Protein AF-A0A838SXN2-F1 (afdb_monomer_lite)

Foldseek 3Di:
DLVVVCVVQVWDWDDWDDDPPDIDIDTDGPPVCVVVCVVCVCVVPVNPDDDDDDDPDDDDDDDDDDDDDDPDQDVVPVVSNCVVVVVVD

Secondary structure (DSSP, 8-state):
-HHHHHHHTT-EE---EEETTEEE--EE--HHHHHHHHHHHHHHHTT------------PPPSSPPP---SS--TTSHHHHHHHHHTT-

pLDDT: mean 89.55, std 6.69, range [49.66, 95.25]

Sequence (89 aa):
PVLPVLTQLQAVLQAPVMQGSSCTLEGGIPAARVHELQRRLPALTRGDGVLESALAGYQPVRGTIPIRARTDHNPLDRRGYLRQVLRRA

Radius of gyration: 20.11 Å; chains: 1; bounding box: 33×31×60 Å

Structure (mmCIF, N/CA/C/O backbone):
data_AF-A0A838SXN2-F1
#
_entry.id   AF-A0A838SXN2-F1
#
loop_
_atom_site.group_PDB
_atom_site.id
_atom_site.type_symbol
_atom_site.label_atom_id
_atom_site.label_alt_id
_atom_site.label_comp_id
_atom_site.label_asym_id
_atom_site.label_entity_id
_atom_site.label_seq_id
_atom_site.pdbx_PDB_ins_code
_atom_site.Cartn_x
_atom_site.Cartn_y
_atom_site.Cartn_z
_atom_site.occupancy
_atom_site.B_iso_or_equiv
_atom_site.auth_seq_id
_atom_site.auth_comp_id
_atom_site.auth_asym_id
_atom_site.auth_atom_id
_atom_site.pdbx_PDB_model_num
ATOM 1 N N . PRO A 1 1 ? -13.036 -6.803 11.810 1.00 73.94 1 PRO A N 1
ATOM 2 C CA . PRO A 1 1 ? -13.039 -7.081 10.347 1.00 73.94 1 PRO A CA 1
ATOM 3 C C . PRO A 1 1 ? -11.782 -6.596 9.597 1.00 73.94 1 PRO A C 1
ATOM 5 O O . PRO A 1 1 ? -11.425 -7.205 8.597 1.00 73.94 1 PRO A O 1
ATOM 8 N N . VAL A 1 2 ? -11.107 -5.537 10.063 1.00 87.44 2 VAL A N 1
ATOM 9 C CA . VAL A 1 2 ? -9.948 -4.940 9.366 1.00 87.44 2 VAL A CA 1
ATOM 10 C C . VAL A 1 2 ? -8.684 -5.815 9.441 1.00 87.44 2 VAL A C 1
ATOM 12 O O . VAL A 1 2 ? -8.023 -6.017 8.426 1.00 87.44 2 VAL A O 1
ATOM 15 N N . LEU A 1 3 ? -8.384 -6.400 10.609 1.00 89.19 3 LEU A N 1
ATOM 16 C CA . LEU A 1 3 ? -7.175 -7.211 10.836 1.00 89.19 3 LEU A CA 1
ATOM 17 C C . LEU A 1 3 ? -7.001 -8.378 9.837 1.00 89.19 3 LEU A C 1
ATOM 19 O O . LEU A 1 3 ? -5.936 -8.455 9.228 1.00 89.19 3 LEU A O 1
ATOM 23 N N . PRO A 1 4 ? -8.012 -9.239 9.578 1.00 91.12 4 PRO A N 1
ATOM 24 C CA . PRO A 1 4 ? -7.884 -10.311 8.587 1.00 91.12 4 PRO A CA 1
ATOM 25 C C . PRO A 1 4 ? -7.605 -9.824 7.161 1.00 91.12 4 PRO A C 1
ATOM 27 O O . PRO A 1 4 ? -6.976 -10.523 6.376 1.00 91.12 4 PRO A O 1
ATOM 30 N N . VAL A 1 5 ? -8.082 -8.632 6.796 1.00 92.31 5 VAL A N 1
ATOM 31 C CA . VAL A 1 5 ? -7.814 -8.079 5.463 1.00 92.31 5 VAL A CA 1
ATOM 32 C C . VAL A 1 5 ? -6.374 -7.597 5.364 1.00 92.31 5 VAL A C 1
ATOM 34 O O . VAL A 1 5 ? -5.712 -7.851 4.364 1.00 92.31 5 VAL A O 1
ATOM 37 N N . LEU A 1 6 ? -5.866 -6.945 6.408 1.00 92.62 6 LEU A N 1
ATOM 38 C CA . LEU A 1 6 ? -4.475 -6.503 6.450 1.00 92.62 6 LEU A CA 1
ATOM 39 C C . LEU A 1 6 ? -3.507 -7.692 6.369 1.00 92.62 6 LEU A C 1
ATOM 41 O O . LEU A 1 6 ? -2.547 -7.639 5.602 1.00 92.62 6 LEU A O 1
ATOM 45 N N . THR A 1 7 ? -3.799 -8.800 7.055 1.00 91.75 7 THR A N 1
ATOM 46 C CA . THR A 1 7 ? -2.974 -10.014 6.955 1.00 91.75 7 THR A CA 1
ATOM 47 C C . THR A 1 7 ? -3.038 -10.655 5.565 1.00 91.75 7 THR A C 1
ATOM 49 O O . THR A 1 7 ? -2.002 -11.063 5.041 1.00 91.75 7 THR A O 1
ATOM 52 N N . GLN A 1 8 ? -4.206 -10.675 4.908 1.00 92.12 8 GLN A N 1
ATOM 53 C CA . GLN A 1 8 ? -4.339 -11.119 3.507 1.00 92.12 8 GLN A CA 1
ATOM 54 C C . GLN A 1 8 ? -3.523 -10.259 2.532 1.00 92.12 8 GLN A C 1
ATOM 56 O O . GLN A 1 8 ? -2.993 -10.769 1.545 1.00 92.12 8 GLN A O 1
ATOM 61 N N . LEU A 1 9 ? -3.387 -8.964 2.819 1.00 92.62 9 LEU A N 1
ATOM 62 C CA . LEU A 1 9 ? -2.555 -8.032 2.055 1.00 92.62 9 LEU A CA 1
ATOM 63 C C . LEU A 1 9 ? -1.072 -8.084 2.444 1.00 92.62 9 LEU A C 1
ATOM 65 O O . LEU A 1 9 ? -0.295 -7.240 1.997 1.00 92.62 9 LEU A O 1
ATOM 69 N N . GLN A 1 10 ? -0.674 -9.087 3.234 1.00 90.25 10 GLN A N 1
ATOM 70 C CA . GLN A 1 10 ? 0.694 -9.300 3.703 1.00 90.25 10 GLN A CA 1
ATOM 71 C C . GLN A 1 10 ? 1.228 -8.132 4.544 1.00 90.25 10 GLN A C 1
ATOM 73 O O . GLN A 1 10 ? 2.433 -7.884 4.563 1.00 90.25 10 GLN A O 1
ATOM 78 N N . ALA A 1 11 ? 0.342 -7.405 5.230 1.00 92.12 11 ALA A N 1
ATOM 79 C CA . ALA A 1 11 ? 0.759 -6.394 6.184 1.00 92.12 11 ALA A CA 1
ATOM 80 C C . ALA A 1 11 ? 1.322 -7.056 7.450 1.00 92.12 11 ALA A C 1
ATOM 82 O O . ALA A 1 11 ? 0.748 -8.010 7.982 1.00 92.12 11 ALA A O 1
ATOM 83 N N . VAL A 1 12 ? 2.435 -6.521 7.942 1.00 92.19 12 VAL A N 1
ATOM 84 C CA . VAL A 1 12 ? 3.033 -6.864 9.230 1.00 92.19 12 VAL A CA 1
ATOM 85 C C . VAL A 1 12 ? 2.684 -5.742 10.192 1.00 92.19 12 VAL A C 1
ATOM 87 O O . VAL A 1 12 ? 3.196 -4.633 10.060 1.00 92.19 12 VAL A O 1
ATOM 90 N N . LEU A 1 13 ? 1.781 -6.029 11.124 1.00 91.81 13 LEU A N 1
ATOM 91 C CA . LEU A 1 13 ? 1.265 -5.053 12.077 1.00 91.81 13 LEU A CA 1
ATOM 92 C C . LEU A 1 13 ? 1.988 -5.162 13.414 1.00 91.81 13 LEU A C 1
ATOM 94 O O . LEU A 1 13 ? 2.350 -6.253 13.856 1.00 91.81 13 LEU A O 1
ATOM 98 N N . GLN A 1 14 ? 2.153 -4.021 14.064 1.00 92.00 14 GLN A N 1
ATOM 99 C CA . GLN A 1 14 ? 2.492 -3.942 15.474 1.00 92.00 14 GLN A CA 1
ATOM 100 C C . GLN A 1 14 ? 1.246 -4.184 16.336 1.00 92.00 14 GLN A C 1
ATOM 102 O O . GLN A 1 14 ? 0.134 -4.372 15.829 1.00 92.00 14 GLN A O 1
ATOM 107 N N . ALA A 1 15 ? 1.433 -4.203 17.657 1.00 90.44 15 ALA A N 1
ATOM 108 C CA . ALA A 1 15 ? 0.321 -4.299 18.591 1.00 90.44 15 ALA A CA 1
ATOM 109 C C . ALA A 1 15 ? -0.638 -3.106 18.386 1.00 90.44 15 ALA A C 1
ATOM 111 O O . ALA A 1 15 ? -0.183 -1.962 18.431 1.00 90.44 15 ALA A O 1
ATOM 112 N N . PRO A 1 16 ? -1.944 -3.346 18.160 1.00 91.94 16 PRO A N 1
ATOM 113 C CA . PRO A 1 16 ? -2.927 -2.277 18.041 1.00 91.94 16 PRO A CA 1
ATOM 114 C C . PRO A 1 16 ? -2.949 -1.398 19.289 1.00 91.94 16 PRO A C 1
ATOM 116 O O . PRO A 1 16 ? -2.981 -1.912 20.409 1.00 91.94 16 PRO A O 1
ATOM 119 N N . VAL A 1 17 ? -3.001 -0.082 19.096 1.00 94.44 17 VAL A N 1
ATOM 120 C CA . VAL A 1 17 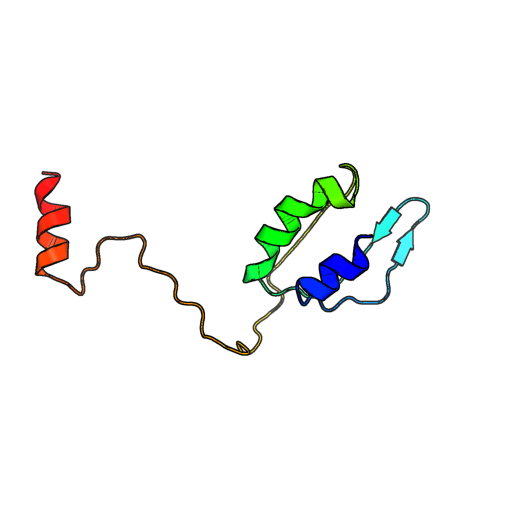? -3.120 0.878 20.197 1.00 94.44 17 VAL A CA 1
ATOM 121 C C . VAL A 1 17 ? -4.544 1.418 20.221 1.00 94.44 17 VAL A C 1
ATOM 123 O O . VAL A 1 17 ? -5.024 1.986 19.242 1.00 94.44 17 VAL A O 1
ATOM 126 N N . MET A 1 18 ? -5.237 1.227 21.342 1.00 93.38 18 MET A N 1
ATOM 127 C CA . MET A 1 18 ? -6.579 1.768 21.565 1.00 93.38 18 MET A CA 1
ATOM 128 C C . MET A 1 18 ? -6.476 3.152 22.210 1.00 93.38 18 MET A C 1
ATOM 130 O O . MET A 1 18 ? -5.824 3.302 23.242 1.00 93.38 18 MET A O 1
ATOM 134 N N . GLN A 1 19 ? -7.144 4.151 21.635 1.00 91.00 19 GLN A N 1
ATOM 135 C CA . GLN A 1 19 ? -7.229 5.511 22.169 1.00 91.00 19 GLN A CA 1
ATOM 136 C C . GLN A 1 19 ? -8.697 5.947 22.237 1.00 91.00 19 GLN A C 1
ATOM 138 O O . GLN A 1 19 ? -9.258 6.513 21.303 1.00 91.00 19 GLN A O 1
ATOM 143 N N . GLY A 1 20 ? -9.350 5.659 23.365 1.00 90.44 20 GLY A N 1
ATOM 144 C CA . GLY A 1 20 ? -10.770 5.962 23.547 1.00 90.44 20 GLY A CA 1
ATOM 145 C C . GLY A 1 20 ? -11.638 5.221 22.526 1.00 90.44 20 GLY A C 1
ATOM 146 O O . GLY A 1 20 ? -11.730 3.995 22.567 1.00 90.44 20 GLY A O 1
ATOM 147 N N . SER A 1 21 ? -12.276 5.966 21.622 1.00 88.81 21 SER A N 1
ATOM 148 C CA . SER A 1 21 ? -13.108 5.420 20.542 1.00 88.81 21 SER A CA 1
ATOM 149 C C . SER A 1 21 ? -12.339 5.104 19.255 1.00 88.81 21 SER A C 1
ATOM 151 O O . SER A 1 21 ? -12.928 4.531 18.338 1.00 88.81 21 SER A O 1
ATOM 153 N N . SER A 1 22 ? -11.050 5.450 19.163 1.00 90.25 22 SER A N 1
ATOM 154 C CA . SER A 1 22 ? -10.212 5.148 18.003 1.00 90.25 22 SER A CA 1
ATOM 155 C C . SER A 1 22 ? -9.244 3.994 18.280 1.00 90.25 22 SER A C 1
ATOM 157 O O . SER A 1 22 ? -8.882 3.685 19.419 1.00 90.25 22 SER A O 1
ATOM 159 N N . CYS A 1 23 ? -8.842 3.318 17.207 1.00 91.94 23 CYS A N 1
ATOM 160 C CA . CYS A 1 23 ? -7.832 2.269 17.225 1.00 91.94 23 CYS A CA 1
ATOM 161 C C . CYS A 1 23 ? -6.813 2.572 16.130 1.00 91.94 23 CYS A C 1
ATOM 163 O O . CYS A 1 23 ? -7.182 2.660 14.957 1.00 91.94 23 CYS A O 1
ATOM 165 N N . THR A 1 24 ? -5.549 2.712 16.515 1.00 94.06 24 THR A N 1
ATOM 166 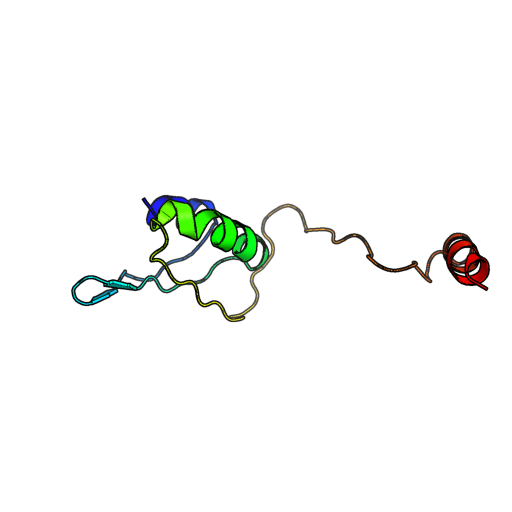C CA . THR A 1 24 ? -4.443 2.946 15.588 1.00 94.06 24 THR A CA 1
ATOM 167 C C . THR A 1 24 ? -3.741 1.627 15.297 1.00 94.06 24 THR A C 1
ATOM 169 O O . THR A 1 24 ? -3.359 0.885 16.208 1.00 94.06 24 THR A O 1
ATOM 172 N N . LEU A 1 25 ? -3.592 1.328 14.006 1.00 93.56 25 LEU A N 1
ATOM 173 C CA . LEU A 1 25 ? -2.874 0.164 13.500 1.00 93.56 25 LEU A CA 1
ATOM 174 C C . LEU A 1 25 ? -1.631 0.643 12.757 1.00 93.56 25 LEU A C 1
ATOM 176 O O . LEU A 1 25 ? -1.741 1.234 11.685 1.00 93.56 25 LEU A O 1
ATOM 180 N N . GLU A 1 26 ? -0.461 0.352 13.312 1.00 93.88 26 GLU A N 1
ATOM 181 C CA . GLU A 1 26 ? 0.826 0.678 12.702 1.00 93.88 26 GLU A CA 1
ATOM 182 C C . GLU A 1 26 ? 1.502 -0.584 12.174 1.00 93.88 26 GLU A C 1
ATOM 184 O O . GLU A 1 26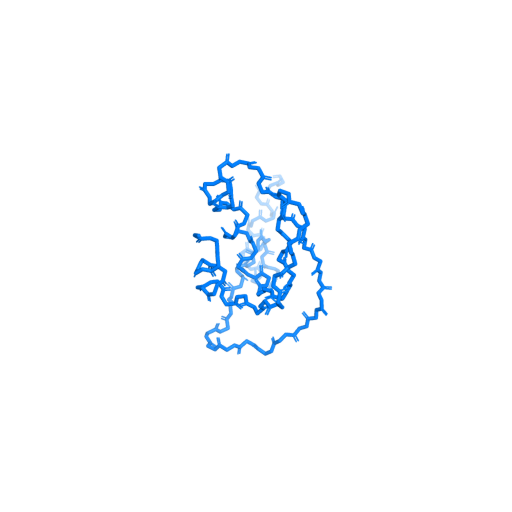 ? 1.339 -1.680 12.717 1.00 93.88 26 GLU A O 1
ATOM 189 N N . GLY A 1 27 ? 2.256 -0.450 11.087 1.00 94.06 27 GLY A N 1
ATOM 190 C CA . GLY A 1 27 ? 2.931 -1.586 10.483 1.00 94.06 27 GLY A CA 1
ATOM 191 C C . GLY A 1 27 ? 3.457 -1.331 9.080 1.00 94.06 27 GLY A C 1
ATOM 192 O O . GLY A 1 27 ? 3.316 -0.249 8.514 1.00 94.06 27 GLY A O 1
ATOM 193 N N . GLY A 1 28 ? 4.064 -2.369 8.512 1.00 95.12 28 GLY A N 1
ATOM 194 C CA . GLY A 1 28 ? 4.537 -2.384 7.133 1.00 95.12 28 GLY A CA 1
ATOM 195 C C . GLY A 1 28 ? 3.565 -3.118 6.217 1.00 95.12 28 GLY A C 1
ATOM 196 O O . GLY A 1 28 ? 3.032 -4.161 6.580 1.00 95.12 28 GLY A O 1
ATOM 197 N N . ILE A 1 29 ? 3.371 -2.616 5.001 1.00 93.69 29 ILE A N 1
ATOM 198 C CA . ILE A 1 29 ? 2.604 -3.280 3.941 1.00 93.69 29 ILE A CA 1
ATOM 199 C C . ILE A 1 29 ? 3.392 -3.196 2.625 1.00 93.69 29 ILE A C 1
ATOM 201 O O . ILE A 1 29 ? 4.017 -2.164 2.360 1.00 93.69 29 ILE A O 1
ATOM 205 N N . PRO A 1 30 ? 3.390 -4.238 1.770 1.00 92.62 30 PRO A N 1
ATOM 206 C CA . PRO A 1 30 ? 4.008 -4.133 0.455 1.00 92.62 30 PRO A CA 1
ATOM 207 C C . PRO A 1 30 ? 3.382 -2.990 -0.352 1.00 92.62 30 PRO A C 1
ATOM 209 O O . PRO A 1 30 ? 2.161 -2.931 -0.504 1.00 92.62 30 PRO A O 1
ATOM 212 N N . ALA A 1 31 ? 4.213 -2.129 -0.946 1.00 92.12 31 ALA A N 1
ATOM 213 C CA . ALA A 1 31 ? 3.749 -0.968 -1.716 1.00 92.12 31 ALA A CA 1
ATOM 214 C C . ALA A 1 31 ? 2.737 -1.341 -2.821 1.00 92.12 31 ALA A C 1
ATOM 216 O O . ALA A 1 31 ? 1.764 -0.628 -3.050 1.00 92.12 31 ALA A O 1
ATOM 217 N N . ALA A 1 32 ? 2.905 -2.512 -3.448 1.00 89.19 32 ALA A N 1
ATOM 218 C CA . ALA A 1 32 ? 1.990 -3.033 -4.467 1.00 89.19 32 ALA A CA 1
ATOM 219 C C . ALA A 1 32 ? 0.555 -3.294 -3.957 1.00 89.19 32 ALA A C 1
ATOM 221 O O . ALA A 1 32 ? -0.375 -3.352 -4.759 1.00 89.19 32 ALA A O 1
ATOM 222 N N . ARG A 1 33 ? 0.360 -3.455 -2.641 1.00 91.62 33 ARG A N 1
ATOM 223 C CA . ARG A 1 33 ? -0.937 -3.733 -2.000 1.00 91.62 33 ARG A CA 1
ATOM 224 C C . ARG A 1 33 ? -1.593 -2.499 -1.377 1.00 91.62 33 ARG A C 1
ATOM 226 O O . ARG A 1 33 ? -2.776 -2.557 -1.054 1.00 91.62 33 ARG A O 1
ATOM 233 N N . VAL A 1 34 ? -0.882 -1.371 -1.271 1.00 93.88 34 VAL A N 1
ATOM 234 C CA . VAL A 1 34 ? -1.407 -0.121 -0.680 1.00 93.88 34 VAL A CA 1
ATOM 235 C C . VAL A 1 34 ? -2.653 0.368 -1.416 1.00 93.88 34 VAL A C 1
ATOM 237 O O . VAL A 1 34 ? -3.660 0.686 -0.787 1.00 93.88 34 VAL A O 1
ATOM 240 N N . HIS A 1 35 ? -2.629 0.358 -2.751 1.00 93.19 35 HIS A N 1
ATOM 241 C CA . HIS A 1 35 ? -3.780 0.790 -3.546 1.00 93.19 35 HIS A CA 1
ATOM 242 C C . HIS A 1 35 ? -5.005 -0.121 -3.349 1.00 93.19 35 HIS A C 1
ATOM 244 O O . HIS A 1 35 ? -6.146 0.341 -3.333 1.00 93.19 35 HIS A O 1
ATOM 250 N N . GLU A 1 36 ? -4.788 -1.427 -3.169 1.00 94.50 36 GLU A N 1
ATOM 251 C CA . GLU A 1 36 ? -5.868 -2.367 -2.865 1.00 94.50 36 GLU A CA 1
ATOM 252 C C . GLU A 1 36 ? -6.489 -2.073 -1.492 1.00 94.50 36 GLU A C 1
ATOM 254 O O . GLU A 1 36 ? -7.716 -2.021 -1.379 1.00 94.50 36 GLU A O 1
ATOM 259 N N . LEU A 1 37 ? -5.655 -1.806 -0.480 1.00 94.38 37 LEU A N 1
ATOM 260 C CA . LEU A 1 37 ? -6.112 -1.404 0.848 1.00 94.38 37 LEU A CA 1
ATOM 261 C C . LEU A 1 37 ? -6.926 -0.106 0.792 1.00 94.38 37 LEU A C 1
ATOM 263 O O . LEU A 1 37 ? -8.043 -0.091 1.301 1.00 94.38 37 LEU A O 1
ATOM 267 N N . GLN A 1 38 ? -6.424 0.939 0.122 1.00 94.06 38 GLN A N 1
ATOM 268 C CA . GLN A 1 38 ? -7.124 2.225 -0.020 1.00 94.06 38 GLN A CA 1
ATOM 269 C C . GLN A 1 38 ? -8.541 2.068 -0.578 1.00 94.06 38 GLN A C 1
ATOM 271 O O . GLN A 1 38 ? -9.471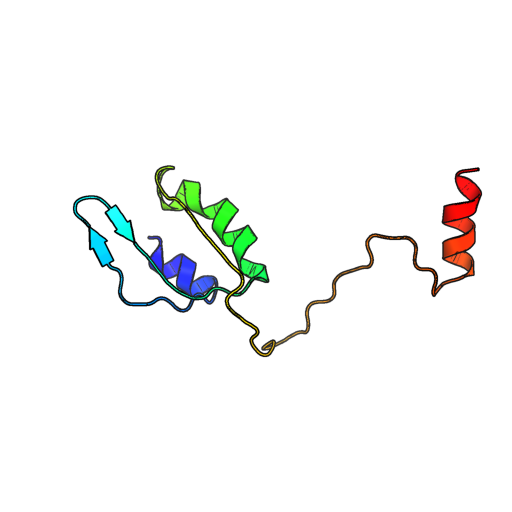 2.681 -0.065 1.00 94.06 38 GLN A O 1
ATOM 276 N N . ARG A 1 39 ? -8.736 1.215 -1.593 1.00 94.44 39 ARG A N 1
ATOM 277 C CA . ARG A 1 39 ? -10.068 0.985 -2.181 1.00 94.44 39 ARG A CA 1
ATOM 278 C C . ARG A 1 39 ? -11.015 0.222 -1.257 1.00 94.44 39 ARG A C 1
ATOM 280 O O . ARG A 1 39 ? -12.222 0.428 -1.324 1.00 94.44 39 ARG A O 1
ATOM 287 N N . ARG A 1 40 ? -10.494 -0.679 -0.418 1.00 93.75 40 ARG A N 1
ATOM 288 C CA . ARG A 1 40 ? -11.305 -1.499 0.502 1.00 93.75 40 ARG A CA 1
ATOM 289 C C . ARG A 1 40 ? -11.594 -0.791 1.824 1.00 93.75 40 ARG A C 1
ATOM 291 O O . ARG A 1 40 ? -12.583 -1.122 2.473 1.00 93.75 40 ARG A O 1
ATOM 298 N N . LEU A 1 41 ? -10.750 0.162 2.217 1.00 92.62 41 LEU A N 1
ATOM 299 C CA . LEU A 1 41 ? -10.786 0.809 3.525 1.00 92.62 41 LEU A CA 1
ATOM 300 C C . LEU A 1 41 ? -12.158 1.413 3.872 1.00 92.62 41 LEU A C 1
ATOM 302 O O . LEU A 1 41 ? -12.661 1.047 4.932 1.00 92.62 41 LEU A O 1
ATOM 306 N N . PRO A 1 42 ? -12.833 2.194 2.998 1.00 92.75 42 PRO A N 1
ATOM 307 C CA . PRO A 1 42 ? -14.131 2.785 3.335 1.00 92.75 42 PRO A CA 1
ATOM 308 C C . PRO A 1 42 ? -15.189 1.740 3.708 1.00 92.75 42 PRO A C 1
ATOM 310 O O . PRO A 1 42 ? -15.920 1.905 4.679 1.00 92.75 42 PRO A O 1
ATOM 313 N N . ALA A 1 43 ? -15.236 0.616 2.986 1.00 92.38 43 ALA A N 1
ATOM 314 C CA . ALA A 1 43 ? -16.177 -0.462 3.279 1.00 92.38 43 ALA A CA 1
ATOM 315 C C . ALA A 1 43 ? -15.833 -1.207 4.584 1.00 92.38 43 ALA A C 1
ATOM 317 O O . ALA A 1 43 ? -16.727 -1.659 5.297 1.00 92.38 43 ALA A O 1
ATOM 318 N N . LEU A 1 44 ? -14.544 -1.330 4.919 1.00 91.19 44 LEU A N 1
ATOM 319 C CA . LEU A 1 44 ? -14.080 -2.037 6.119 1.00 91.19 44 LEU A CA 1
ATOM 320 C C . LEU A 1 44 ? -14.251 -1.228 7.406 1.00 91.19 44 LEU A C 1
ATOM 322 O O . LEU A 1 44 ? -14.385 -1.822 8.479 1.00 91.19 44 LEU A O 1
ATOM 326 N N . THR A 1 45 ? -14.235 0.098 7.298 1.00 90.62 45 THR A N 1
ATOM 327 C CA . THR A 1 45 ? -14.301 1.039 8.425 1.00 90.62 45 THR A CA 1
ATOM 328 C C . THR A 1 45 ? -15.609 1.824 8.471 1.00 90.62 45 THR A C 1
ATOM 330 O O . THR A 1 45 ? -15.741 2.720 9.293 1.00 90.62 45 THR A O 1
ATOM 333 N N . ARG A 1 46 ? -16.581 1.486 7.608 1.00 90.19 46 ARG A N 1
ATOM 334 C CA . ARG A 1 46 ? -17.852 2.217 7.440 1.00 90.19 46 ARG A CA 1
ATOM 335 C C . ARG A 1 46 ? -17.665 3.702 7.086 1.00 90.19 46 ARG A C 1
ATOM 337 O O . ARG A 1 46 ? -18.564 4.496 7.316 1.00 90.19 46 ARG A O 1
ATOM 344 N N . GLY A 1 47 ? -16.525 4.051 6.491 1.00 90.75 47 GLY A N 1
ATOM 345 C CA . GLY A 1 47 ? -16.191 5.406 6.047 1.00 90.75 47 GLY A CA 1
ATOM 346 C C . GLY A 1 47 ? -15.317 6.211 7.011 1.00 90.75 47 GLY A C 1
ATOM 347 O O . GLY A 1 47 ? -14.713 7.180 6.568 1.00 90.75 47 GLY A O 1
ATOM 348 N N . ASP A 1 48 ? -15.168 5.787 8.268 1.00 90.31 48 ASP A N 1
ATOM 349 C CA . ASP A 1 48 ? -14.489 6.590 9.304 1.00 90.31 48 ASP A CA 1
ATOM 350 C C . ASP A 1 48 ? -12.972 6.348 9.383 1.00 90.31 48 ASP A C 1
ATOM 352 O O . ASP A 1 48 ? -12.241 7.036 10.091 1.00 90.31 48 ASP A O 1
ATOM 356 N N . GLY A 1 49 ? -12.480 5.327 8.682 1.00 91.19 49 GLY A N 1
ATOM 357 C CA . GLY A 1 49 ? -11.067 4.962 8.710 1.00 91.19 49 GLY A CA 1
ATOM 358 C C . GLY A 1 49 ? -10.195 5.921 7.910 1.00 91.19 49 GLY A C 1
ATOM 359 O O . GLY A 1 49 ? -10.523 6.262 6.775 1.00 91.19 49 GLY A O 1
ATOM 360 N N . VAL A 1 50 ? -9.026 6.240 8.457 1.00 93.44 50 VAL A N 1
ATOM 361 C CA . VAL A 1 50 ? -7.976 7.002 7.775 1.00 93.44 50 VAL A CA 1
ATOM 362 C C . VAL A 1 50 ? -6.773 6.093 7.535 1.00 93.44 50 VAL A C 1
ATOM 364 O O . VAL A 1 50 ? -6.452 5.245 8.367 1.00 93.44 50 VAL A O 1
ATOM 367 N N . LEU A 1 51 ? -6.125 6.247 6.379 1.00 93.88 51 LEU A N 1
ATOM 368 C CA . LEU A 1 51 ? -4.884 5.554 6.042 1.00 93.88 51 LEU A CA 1
ATOM 369 C C . LEU A 1 51 ? -3.796 6.569 5.724 1.00 93.88 51 LEU A C 1
ATOM 371 O O . LEU A 1 51 ? -3.918 7.327 4.762 1.00 93.88 51 LEU A O 1
ATOM 375 N N . GLU A 1 52 ? -2.700 6.483 6.463 1.00 94.94 52 GLU A N 1
ATOM 376 C CA . GLU A 1 52 ? -1.450 7.164 6.155 1.00 94.94 52 GLU A CA 1
ATOM 377 C C . GLU A 1 52 ? -0.394 6.126 5.780 1.00 94.94 52 GLU A C 1
ATOM 379 O O . GLU A 1 52 ? -0.330 5.036 6.350 1.00 94.94 52 GLU A O 1
ATOM 384 N N . SER A 1 53 ? 0.422 6.435 4.776 1.00 94.44 53 SER A N 1
ATOM 385 C CA . SER A 1 53 ? 1.482 5.535 4.328 1.00 94.44 53 SER A CA 1
ATOM 386 C C . SER A 1 53 ? 2.681 6.324 3.834 1.00 94.44 53 SER A C 1
ATOM 388 O O . SER A 1 53 ? 2.525 7.246 3.033 1.00 94.44 53 SER A O 1
ATOM 390 N N . ALA A 1 54 ? 3.870 5.901 4.246 1.00 95.25 54 ALA A N 1
ATOM 391 C CA . ALA A 1 54 ? 5.141 6.425 3.770 1.00 95.25 54 ALA A CA 1
ATOM 392 C C . ALA A 1 54 ? 6.067 5.274 3.353 1.00 95.25 54 ALA A C 1
ATOM 394 O O . ALA A 1 54 ? 5.889 4.125 3.767 1.00 95.25 54 ALA A O 1
ATOM 395 N N . LEU A 1 55 ? 7.065 5.574 2.518 1.00 94.62 55 LEU A N 1
ATOM 396 C CA . LEU A 1 55 ? 8.097 4.601 2.169 1.00 94.62 55 LEU A CA 1
ATOM 397 C C . LEU A 1 55 ? 8.970 4.327 3.400 1.00 94.62 55 LEU A C 1
ATOM 399 O O . LEU A 1 55 ? 9.697 5.208 3.845 1.00 94.62 55 LEU A O 1
ATOM 403 N N . ALA A 1 56 ? 8.921 3.097 3.909 1.00 92.25 56 ALA A N 1
ATOM 404 C CA . ALA A 1 56 ? 9.717 2.677 5.065 1.00 92.25 56 ALA A CA 1
ATOM 405 C C . ALA A 1 56 ? 11.003 1.919 4.684 1.00 92.25 56 ALA A C 1
ATOM 407 O O . ALA A 1 56 ? 11.952 1.881 5.460 1.00 92.25 56 ALA A O 1
ATOM 408 N N . GLY A 1 57 ? 11.055 1.302 3.499 1.00 92.50 57 GLY A N 1
ATOM 409 C CA . GLY A 1 57 ? 12.217 0.534 3.057 1.00 92.50 57 GLY A CA 1
ATOM 410 C C . GLY A 1 57 ? 11.912 -0.425 1.913 1.00 92.50 57 GLY A C 1
ATOM 411 O O . GLY A 1 57 ? 10.845 -0.375 1.298 1.00 92.50 57 GLY 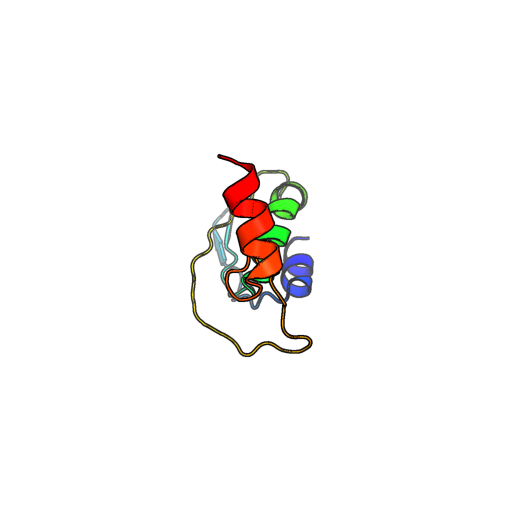A O 1
ATOM 412 N N . TYR A 1 58 ? 12.864 -1.316 1.645 1.00 91.44 58 TYR A N 1
ATOM 413 C CA . TYR A 1 58 ? 12.773 -2.322 0.594 1.00 91.44 58 TYR A CA 1
ATOM 414 C C . TYR A 1 58 ? 12.821 -3.723 1.189 1.00 91.44 58 TYR A C 1
ATOM 416 O O . TYR A 1 58 ? 13.558 -3.987 2.135 1.00 91.44 58 TYR A O 1
ATOM 424 N N . GLN A 1 59 ? 12.060 -4.631 0.588 1.00 86.94 59 GLN A N 1
ATOM 425 C CA . GLN A 1 59 ? 12.088 -6.049 0.918 1.00 86.94 59 GLN A CA 1
ATOM 426 C C . GLN A 1 59 ? 12.321 -6.873 -0.352 1.00 86.94 59 GLN A C 1
ATOM 428 O O . GLN A 1 59 ? 11.852 -6.475 -1.425 1.00 86.94 59 GLN A O 1
ATOM 433 N N . PRO A 1 60 ? 13.003 -8.026 -0.255 1.00 88.81 60 PRO A N 1
ATOM 434 C CA . PRO A 1 60 ? 13.123 -8.947 -1.375 1.00 88.81 60 PRO A CA 1
ATOM 435 C C . PRO A 1 60 ? 11.745 -9.360 -1.898 1.00 88.81 60 PRO A C 1
ATOM 437 O O . PRO A 1 60 ? 10.854 -9.719 -1.123 1.00 88.81 60 PRO A O 1
ATOM 440 N N . VAL A 1 61 ? 11.573 -9.341 -3.221 1.00 86.00 61 VAL A N 1
ATOM 441 C CA . VAL A 1 61 ? 10.354 -9.855 -3.850 1.00 86.00 61 VAL A CA 1
ATOM 442 C C . VAL A 1 61 ? 10.311 -11.367 -3.655 1.00 86.00 61 VAL A C 1
ATOM 444 O O . VAL A 1 61 ? 11.214 -12.084 -4.080 1.00 86.00 61 VAL A O 1
ATOM 447 N N . ARG A 1 62 ? 9.251 -11.853 -3.008 1.00 83.25 62 ARG A N 1
ATOM 448 C CA . ARG A 1 62 ? 8.967 -13.284 -2.884 1.00 83.25 62 ARG A CA 1
ATOM 449 C C . ARG A 1 62 ? 7.964 -13.683 -3.964 1.00 83.25 62 ARG A C 1
ATOM 451 O O . ARG A 1 62 ? 6.860 -13.146 -3.996 1.00 83.25 62 ARG A O 1
ATOM 458 N N . GLY A 1 63 ? 8.339 -14.630 -4.820 1.00 85.25 63 GLY A N 1
ATOM 459 C CA . GLY A 1 63 ? 7.505 -15.105 -5.926 1.00 85.25 63 GLY A CA 1
ATOM 460 C C . GLY A 1 63 ? 7.845 -14.438 -7.259 1.00 85.25 63 GLY A C 1
ATOM 461 O O . GLY A 1 63 ? 9.001 -14.118 -7.528 1.00 85.25 63 GLY A O 1
ATOM 462 N N . THR A 1 64 ? 6.842 -14.271 -8.119 1.00 86.50 64 THR A N 1
ATOM 463 C CA . THR A 1 64 ? 7.038 -13.746 -9.474 1.00 86.50 64 THR A CA 1
ATOM 464 C C . THR A 1 64 ? 7.412 -12.268 -9.439 1.00 86.50 64 THR A C 1
ATOM 466 O O . THR A 1 64 ? 6.723 -11.454 -8.823 1.00 86.50 64 THR A O 1
ATOM 469 N N . ILE A 1 65 ? 8.494 -11.914 -10.135 1.00 86.56 65 ILE A N 1
ATOM 470 C CA . ILE A 1 65 ? 8.946 -10.528 -10.256 1.00 86.56 65 ILE A CA 1
ATOM 471 C C . ILE A 1 65 ? 7.860 -9.725 -10.987 1.00 86.56 65 ILE A C 1
ATOM 473 O O . ILE A 1 65 ? 7.469 -10.109 -12.094 1.00 86.56 65 ILE A O 1
ATOM 477 N N . PRO A 1 66 ? 7.353 -8.624 -10.403 1.00 82.88 66 PRO A N 1
ATOM 478 C CA . PRO A 1 66 ? 6.352 -7.805 -11.063 1.00 82.88 66 PRO A CA 1
ATOM 479 C C . PRO A 1 66 ? 6.967 -7.126 -12.288 1.00 82.88 66 PRO A C 1
ATOM 481 O O . PRO A 1 66 ? 7.995 -6.456 -12.199 1.00 82.88 66 PRO A O 1
ATOM 484 N N . ILE A 1 67 ? 6.310 -7.274 -13.435 1.00 85.62 67 ILE A N 1
ATOM 485 C CA . ILE A 1 67 ? 6.701 -6.609 -14.676 1.00 85.62 67 ILE A CA 1
ATOM 486 C C . ILE A 1 67 ? 5.782 -5.405 -14.853 1.00 85.62 67 ILE A C 1
ATOM 488 O O . ILE A 1 67 ? 4.565 -5.553 -14.964 1.00 85.62 67 ILE A O 1
ATOM 492 N N . ARG A 1 68 ? 6.356 -4.201 -14.894 1.00 84.25 68 ARG A N 1
ATOM 493 C CA . ARG A 1 68 ? 5.622 -2.996 -15.290 1.00 84.25 68 ARG A CA 1
ATOM 494 C C . ARG A 1 68 ? 5.847 -2.762 -16.777 1.00 84.25 68 ARG A C 1
ATOM 496 O O . ARG A 1 68 ? 6.968 -2.468 -17.189 1.00 84.25 68 ARG A O 1
ATOM 503 N N . ALA A 1 69 ? 4.783 -2.875 -17.570 1.00 85.25 69 ALA A N 1
ATOM 504 C CA . ALA A 1 69 ? 4.836 -2.504 -18.979 1.00 85.25 69 ALA A CA 1
ATOM 505 C C . ALA A 1 69 ? 5.277 -1.037 -19.122 1.00 85.25 69 ALA A C 1
ATOM 507 O O . ALA A 1 69 ? 4.887 -0.179 -18.321 1.00 85.25 69 ALA A O 1
ATOM 508 N N . ARG A 1 70 ? 6.095 -0.748 -20.139 1.00 85.56 70 ARG A N 1
ATOM 509 C CA . ARG A 1 70 ? 6.448 0.635 -20.475 1.00 85.56 70 ARG A CA 1
ATOM 510 C C . ARG A 1 70 ? 5.173 1.406 -20.803 1.00 85.56 70 ARG A C 1
ATOM 512 O O . ARG A 1 70 ? 4.339 0.931 -21.566 1.00 85.56 70 ARG A O 1
ATOM 519 N N . THR A 1 71 ? 5.028 2.582 -20.206 1.00 86.69 71 THR A N 1
ATOM 520 C CA . THR A 1 71 ? 3.900 3.488 -20.467 1.00 86.69 71 THR A CA 1
ATOM 521 C C . THR A 1 71 ? 4.190 4.467 -21.600 1.00 86.69 71 THR A C 1
ATOM 523 O O . THR A 1 71 ? 3.298 5.185 -22.033 1.00 86.69 71 THR A O 1
ATOM 526 N N . ASP A 1 72 ? 5.439 4.523 -22.052 1.00 86.38 72 ASP A N 1
ATOM 527 C CA . ASP A 1 72 ? 5.924 5.403 -23.102 1.00 86.38 72 ASP A CA 1
ATOM 528 C C . ASP A 1 72 ? 6.264 4.629 -24.384 1.00 86.38 72 ASP A C 1
ATOM 530 O O . ASP A 1 72 ? 6.261 3.395 -24.431 1.00 86.38 72 ASP A O 1
ATOM 534 N N . HIS A 1 73 ? 6.569 5.373 -25.446 1.00 89.88 73 HIS A N 1
ATOM 535 C CA . HIS A 1 73 ? 7.108 4.792 -26.667 1.00 89.88 73 HIS A CA 1
ATOM 536 C C . HIS A 1 73 ? 8.506 4.252 -26.383 1.00 89.88 73 HIS A C 1
ATOM 538 O O . HIS A 1 73 ? 9.361 4.973 -25.877 1.00 89.88 73 HIS A O 1
ATOM 544 N N . ASN A 1 74 ? 8.747 2.989 -26.721 1.00 88.12 74 ASN A N 1
ATOM 545 C CA . ASN A 1 74 ? 10.005 2.329 -26.411 1.00 88.12 74 ASN A CA 1
ATOM 546 C C . ASN A 1 74 ? 11.108 2.739 -27.405 1.00 88.12 74 ASN A C 1
ATOM 548 O O . ASN A 1 74 ? 11.092 2.238 -28.528 1.00 88.12 74 ASN A O 1
ATOM 552 N N . PRO A 1 75 ? 12.109 3.554 -27.021 1.00 88.31 75 PRO A N 1
ATOM 553 C CA . PRO A 1 75 ? 13.181 3.948 -27.937 1.00 88.31 75 PRO A CA 1
ATOM 554 C C . PRO A 1 75 ? 14.088 2.771 -28.334 1.00 88.31 75 PRO A C 1
ATOM 556 O O . PRO A 1 75 ? 14.802 2.861 -29.331 1.00 88.31 75 PRO A O 1
ATOM 559 N N . LEU A 1 76 ? 14.051 1.661 -27.584 1.00 90.88 76 LEU A N 1
ATOM 560 C CA . LEU A 1 76 ? 14.830 0.456 -27.878 1.00 90.88 76 LEU A CA 1
ATOM 561 C C . LEU A 1 76 ? 14.247 -0.349 -29.053 1.00 90.88 76 LEU A C 1
ATOM 563 O O . LEU A 1 76 ? 14.976 -1.107 -29.684 1.00 90.88 76 LEU A O 1
ATOM 567 N N . ASP A 1 77 ? 12.967 -0.152 -29.395 1.00 91.00 77 ASP A N 1
ATOM 568 C CA . ASP A 1 77 ? 12.405 -0.576 -30.681 1.00 91.00 77 ASP A CA 1
ATOM 569 C C . ASP A 1 77 ? 12.340 0.629 -31.621 1.00 91.00 77 ASP A C 1
ATOM 571 O O . ASP A 1 77 ? 11.328 1.324 -31.730 1.00 91.00 77 ASP A O 1
ATOM 575 N N . ARG A 1 78 ? 13.439 0.868 -32.341 1.00 90.31 78 ARG A N 1
ATOM 576 C CA . ARG A 1 78 ? 13.563 2.007 -33.258 1.00 90.31 78 ARG A CA 1
ATOM 577 C C . ARG A 1 78 ? 12.421 2.079 -34.278 1.00 90.31 78 ARG A C 1
ATOM 579 O O . ARG A 1 78 ? 11.943 3.173 -34.577 1.00 90.31 78 ARG A O 1
ATOM 586 N N . ARG A 1 79 ? 11.994 0.943 -34.846 1.00 91.19 79 ARG A N 1
ATOM 587 C CA . ARG A 1 79 ? 10.960 0.924 -35.896 1.00 91.19 79 ARG A CA 1
ATOM 588 C C . ARG A 1 79 ? 9.591 1.277 -35.321 1.00 91.19 79 ARG A C 1
ATOM 590 O O . ARG A 1 79 ? 8.871 2.062 -35.940 1.00 91.19 79 ARG A O 1
ATOM 597 N N . GLY A 1 80 ? 9.234 0.706 -34.170 1.00 88.62 80 GLY A N 1
ATOM 598 C CA . GLY A 1 80 ? 7.994 1.031 -33.464 1.00 88.62 80 GLY A CA 1
ATOM 599 C C . GLY A 1 80 ? 7.971 2.484 -32.990 1.00 88.62 80 GLY A C 1
ATOM 600 O O . GLY A 1 80 ? 7.017 3.211 -33.274 1.00 88.62 80 GLY A O 1
ATOM 601 N N . TYR A 1 81 ? 9.069 2.930 -32.377 1.00 90.31 81 TYR A N 1
ATOM 602 C CA . TYR A 1 81 ? 9.233 4.281 -31.847 1.00 90.31 81 TYR A CA 1
ATOM 603 C C . TYR A 1 81 ? 9.040 5.358 -32.914 1.00 90.31 81 TYR A C 1
ATOM 605 O O . TYR A 1 81 ? 8.184 6.230 -32.770 1.00 90.31 81 TYR A O 1
ATOM 613 N N . LEU A 1 82 ? 9.784 5.273 -34.026 1.00 91.62 82 LEU A N 1
ATOM 614 C CA . LEU A 1 82 ? 9.696 6.266 -35.100 1.00 91.62 82 LEU A CA 1
ATOM 615 C C . LEU A 1 82 ? 8.302 6.304 -35.728 1.00 91.62 82 LEU A C 1
ATOM 617 O O . LEU A 1 82 ? 7.814 7.376 -36.070 1.00 91.62 82 LEU A O 1
ATOM 621 N N . ARG A 1 83 ? 7.622 5.156 -35.825 1.00 89.88 83 ARG A N 1
ATOM 622 C CA . ARG A 1 83 ? 6.250 5.102 -36.337 1.00 89.88 83 ARG A CA 1
ATOM 623 C C . ARG A 1 83 ? 5.267 5.834 -35.424 1.00 89.88 83 ARG A C 1
ATOM 625 O O . ARG A 1 83 ? 4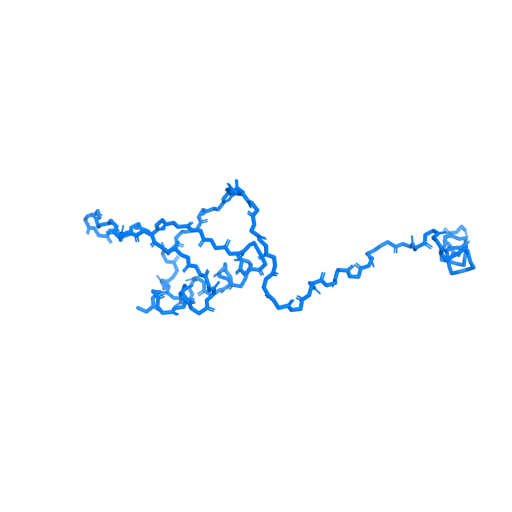.360 6.477 -35.932 1.00 89.88 83 ARG A O 1
ATOM 632 N N . GLN A 1 84 ? 5.408 5.724 -34.106 1.00 87.12 84 GLN A N 1
ATOM 633 C CA . GLN A 1 84 ? 4.508 6.389 -33.159 1.00 87.12 84 GLN A CA 1
ATOM 634 C C . GLN A 1 84 ? 4.814 7.882 -32.998 1.00 87.12 84 GLN A C 1
ATOM 636 O O . GLN A 1 84 ? 3.882 8.679 -32.928 1.00 87.12 84 GLN A O 1
ATOM 641 N N . VAL A 1 85 ? 6.094 8.266 -32.985 1.00 90.31 85 VAL A N 1
ATOM 642 C CA . VAL A 1 85 ? 6.512 9.663 -32.793 1.00 90.31 85 VAL A CA 1
ATOM 643 C C . VAL A 1 85 ? 6.297 10.507 -34.053 1.00 90.31 85 VAL A C 1
ATOM 645 O O . VAL A 1 85 ? 5.757 11.602 -33.953 1.00 90.31 85 VAL A O 1
ATOM 648 N N . LEU A 1 86 ? 6.641 10.000 -35.243 1.00 85.19 86 LEU A N 1
ATOM 649 C CA . LEU A 1 86 ? 6.521 10.766 -36.496 1.00 85.19 86 LEU A CA 1
ATOM 650 C C . LEU A 1 86 ? 5.084 10.848 -37.035 1.00 85.19 86 LEU A C 1
ATOM 652 O O . LEU A 1 86 ? 4.798 11.705 -37.858 1.00 85.19 86 LEU A O 1
ATOM 656 N N . ARG A 1 87 ? 4.164 9.987 -36.578 1.00 70.69 87 ARG A N 1
ATOM 657 C CA . ARG A 1 87 ? 2.734 10.049 -36.952 1.00 70.69 87 ARG A CA 1
ATOM 658 C C . ARG A 1 87 ? 1.960 11.185 -36.274 1.00 70.69 87 ARG A C 1
ATOM 660 O O . ARG A 1 87 ? 0.785 11.358 -36.575 1.00 70.69 87 ARG A O 1
ATOM 667 N N . ARG A 1 88 ? 2.578 11.900 -35.329 1.00 59.62 88 ARG A N 1
ATOM 668 C CA . ARG A 1 88 ? 1.987 13.057 -34.637 1.00 59.62 88 ARG A CA 1
ATOM 669 C C . ARG A 1 88 ? 2.557 14.405 -35.111 1.00 59.62 88 ARG A C 1
ATOM 671 O O . ARG A 1 88 ? 2.304 15.401 -34.440 1.00 59.62 88 ARG A O 1
ATOM 678 N N . ALA A 1 89 ? 3.316 14.423 -36.210 1.00 49.66 89 ALA A N 1
ATOM 679 C CA . ALA A 1 89 ? 3.741 15.645 -36.897 1.00 49.66 89 ALA A CA 1
ATOM 680 C C . ALA A 1 89 ? 2.752 16.015 -38.008 1.00 49.66 89 ALA A C 1
ATOM 682 O O . ALA A 1 89 ? 2.247 15.074 -38.664 1.00 49.66 89 ALA A O 1
#